Protein AF-A0A8J2LAX7-F1 (afdb_monomer)

InterPro domains:
  IPR019564 Mitochondrial outer membrane transport complex Sam37/metaxin, N-terminal domain [PF10568] (3-76)

Organism: NCBI:txid39272

Secondary structure (DSSP, 8-state):
-----------GGGSTTS-SS-EEETTEEE-SHHHHHHHHHHTT--SGGG--HHHHHHHHHHHHHHHHHHHHHHH--

Radius of gyration: 14.76 Å; Cα contacts (8 Å, |Δi|>4): 36; chains: 1; bounding box: 35×17×41 Å

Mean predicted aligned error: 4.66 Å

pLDDT: mean 90.15, std 5.44, range [55.66, 95.31]

Structure (mmCIF, N/CA/C/O backbone):
data_AF-A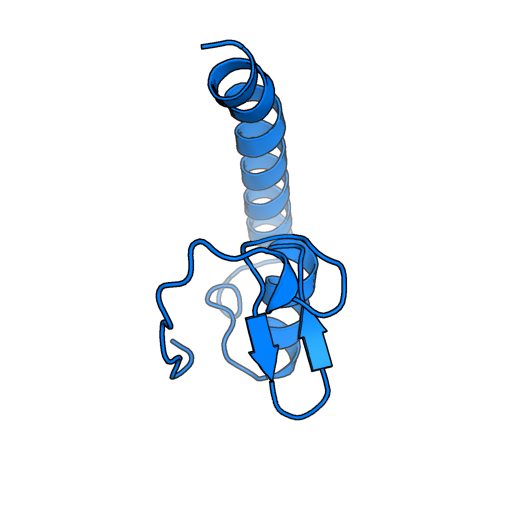0A8J2LAX7-F1
#
_entry.id   AF-A0A8J2LAX7-F1
#
loop_
_atom_site.group_PDB
_atom_site.id
_atom_site.type_symbol
_atom_site.label_atom_id
_atom_site.label_alt_id
_atom_site.label_comp_id
_atom_site.label_asym_id
_atom_site.label_entity_id
_atom_site.label_seq_id
_atom_site.pdbx_PDB_ins_code
_atom_site.Cartn_x
_atom_site.Cartn_y
_atom_site.Cartn_z
_atom_site.occupancy
_atom_site.B_iso_or_equiv
_atom_site.auth_seq_id
_atom_site.auth_comp_id
_atom_site.auth_asym_id
_atom_site.auth_atom_id
_atom_site.pdbx_PDB_model_num
ATOM 1 N N . GLY A 1 1 ? -12.552 -7.888 7.342 1.00 72.62 1 GLY A N 1
ATOM 2 C CA . GLY A 1 1 ? -11.837 -7.432 6.132 1.00 72.62 1 GLY A CA 1
ATOM 3 C C . GLY A 1 1 ? -12.828 -6.923 5.105 1.00 72.62 1 GLY A C 1
ATOM 4 O O . GLY A 1 1 ? -13.984 -7.333 5.152 1.00 72.62 1 GLY A O 1
ATOM 5 N N . ALA A 1 2 ? -12.406 -6.023 4.215 1.00 85.50 2 ALA A N 1
ATOM 6 C CA . ALA A 1 2 ? -13.269 -5.508 3.152 1.00 85.50 2 ALA A CA 1
ATOM 7 C C . ALA A 1 2 ? -13.475 -6.563 2.048 1.00 85.50 2 ALA A C 1
ATOM 9 O O . ALA A 1 2 ? -12.492 -7.171 1.618 1.00 85.50 2 ALA A O 1
ATOM 10 N N . PRO A 1 3 ? -14.706 -6.779 1.552 1.00 89.38 3 PRO A N 1
ATOM 11 C CA . PRO A 1 3 ? -14.924 -7.614 0.379 1.00 89.38 3 PRO A CA 1
ATOM 12 C C . PRO A 1 3 ? -14.323 -6.924 -0.852 1.00 89.38 3 PRO A C 1
ATOM 14 O O . PRO A 1 3 ? -14.758 -5.843 -1.248 1.00 89.38 3 PRO A O 1
ATOM 17 N N . ALA A 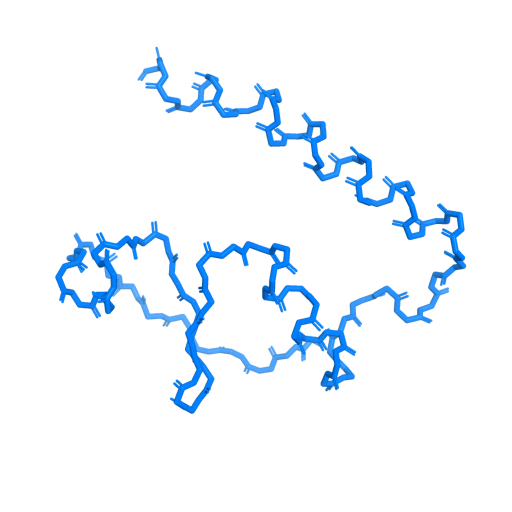1 4 ? -13.315 -7.545 -1.461 1.00 90.81 4 ALA A N 1
ATOM 18 C CA . ALA A 1 4 ? -12.627 -7.022 -2.635 1.00 90.81 4 ALA A CA 1
ATOM 19 C C . ALA A 1 4 ? -12.509 -8.097 -3.719 1.00 90.81 4 ALA A C 1
ATOM 21 O O . ALA A 1 4 ? -12.357 -9.282 -3.427 1.00 90.81 4 ALA A O 1
ATOM 22 N N . LYS A 1 5 ? -12.563 -7.668 -4.984 1.00 94.88 5 LYS A N 1
ATOM 23 C CA . LYS A 1 5 ? -12.302 -8.523 -6.144 1.00 94.88 5 LYS A CA 1
ATOM 24 C C . LYS A 1 5 ? -10.934 -8.177 -6.715 1.00 94.88 5 LYS A C 1
ATOM 26 O O . LYS A 1 5 ? -10.720 -7.040 -7.130 1.00 94.88 5 LYS A O 1
ATOM 31 N N . VAL A 1 6 ? -10.048 -9.164 -6.782 1.00 93.81 6 VAL A N 1
ATOM 32 C CA . VAL A 1 6 ? -8.771 -9.033 -7.488 1.00 93.81 6 VAL A CA 1
ATOM 33 C C . VAL A 1 6 ? -9.017 -9.251 -8.977 1.00 93.81 6 VAL A C 1
ATOM 35 O O . VAL A 1 6 ? -9.700 -10.195 -9.376 1.00 93.81 6 VAL A O 1
ATOM 38 N N . ILE A 1 7 ? -8.506 -8.338 -9.798 1.00 93.12 7 ILE A N 1
ATOM 39 C CA . ILE A 1 7 ? -8.522 -8.454 -11.254 1.00 93.12 7 ILE A CA 1
ATOM 40 C C . ILE A 1 7 ? -7.070 -8.434 -11.699 1.00 93.12 7 ILE A C 1
ATOM 42 O O . ILE A 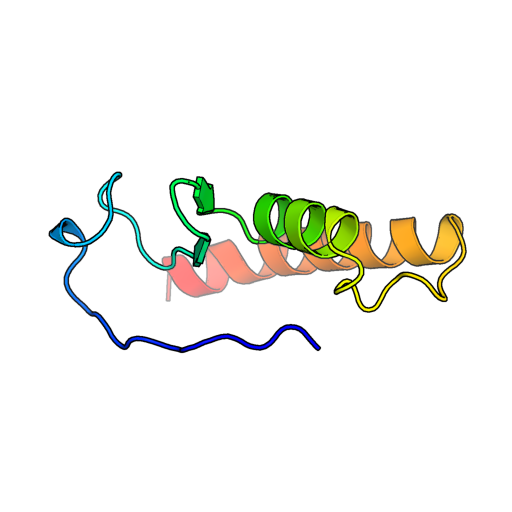1 7 ? -6.406 -7.403 -11.603 1.00 93.12 7 ILE A O 1
ATOM 46 N N . GLU A 1 8 ? -6.586 -9.573 -12.179 1.00 93.44 8 GLU A N 1
ATOM 47 C CA . GLU A 1 8 ? -5.243 -9.667 -12.735 1.00 93.44 8 GLU A CA 1
ATOM 48 C C . GLU A 1 8 ? -5.153 -8.849 -14.024 1.00 93.44 8 GLU A C 1
ATOM 50 O O . GLU A 1 8 ? -6.010 -8.915 -14.912 1.00 9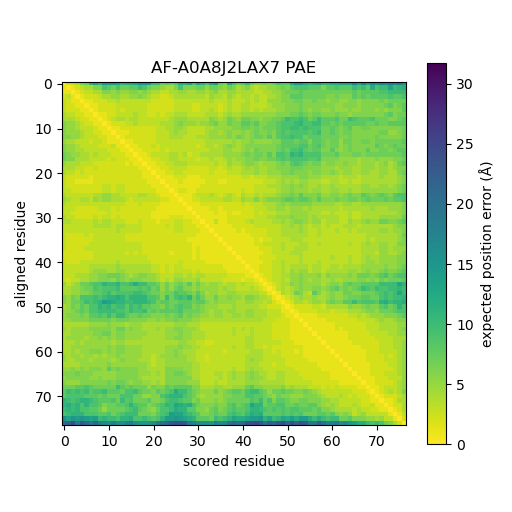3.44 8 GLU A O 1
ATOM 55 N N . CYS A 1 9 ? -4.117 -8.022 -14.108 1.00 90.12 9 CYS A N 1
ATOM 56 C CA . CYS A 1 9 ? -3.872 -7.161 -15.246 1.00 90.12 9 CYS A CA 1
ATOM 57 C C . CYS A 1 9 ? -2.376 -6.884 -15.359 1.00 90.12 9 CYS A C 1
ATOM 59 O O . CYS A 1 9 ? -1.735 -6.526 -14.378 1.00 90.12 9 CYS A O 1
ATOM 61 N N . ASN A 1 10 ? -1.849 -6.994 -16.573 1.00 91.25 10 ASN A N 1
ATOM 62 C CA . ASN A 1 10 ? -0.482 -6.622 -16.932 1.00 91.25 10 ASN A CA 1
ATOM 63 C C . ASN A 1 10 ? -0.436 -5.423 -17.896 1.00 91.25 10 ASN A C 1
ATOM 65 O O . ASN A 1 10 ? 0.625 -5.085 -18.404 1.00 91.25 10 ASN A O 1
ATOM 69 N N . ASN A 1 11 ? -1.589 -4.809 -18.184 1.00 92.50 11 ASN A N 1
ATOM 70 C CA . ASN A 1 11 ? -1.733 -3.705 -19.126 1.00 92.50 11 ASN A CA 1
ATOM 71 C C . ASN A 1 11 ? -1.966 -2.384 -18.361 1.00 92.50 11 ASN A C 1
ATOM 73 O O . ASN A 1 11 ? -3.087 -2.155 -17.884 1.00 92.50 11 ASN A O 1
ATOM 77 N N . PRO A 1 12 ? -0.961 -1.489 -18.287 1.00 92.62 12 PRO A N 1
ATOM 78 C CA . PRO A 1 12 ? -1.088 -0.218 -17.581 1.00 92.62 12 PRO A CA 1
ATOM 79 C C . PRO A 1 12 ? -2.095 0.753 -18.213 1.00 92.62 12 PRO A C 1
ATOM 81 O O . PRO A 1 12 ? -2.680 1.554 -17.494 1.00 92.62 12 PRO A O 1
ATOM 84 N N . TRP A 1 13 ? -2.409 0.645 -19.510 1.00 92.50 13 TRP A N 1
ATOM 85 C CA . TRP A 1 13 ? -3.427 1.482 -20.171 1.00 92.50 13 TRP A CA 1
ATOM 86 C C . TRP A 1 13 ? -4.859 1.205 -19.691 1.00 92.50 13 TRP A C 1
ATOM 88 O O . TRP A 1 13 ? -5.766 1.983 -19.976 1.00 92.50 13 TRP A O 1
ATOM 98 N N . LYS A 1 14 ? -5.086 0.114 -18.945 1.00 89.31 14 LYS A N 1
ATOM 99 C CA . LYS A 1 14 ? -6.363 -0.109 -18.244 1.00 89.31 14 LYS A CA 1
ATOM 100 C C . LYS A 1 14 ? -6.494 0.725 -16.966 1.00 89.31 14 LYS A C 1
ATOM 102 O O . LYS A 1 14 ? -7.590 0.809 -16.411 1.00 89.31 14 LYS A O 1
ATOM 107 N N . SER A 1 15 ? -5.396 1.304 -16.486 1.00 91.31 15 SER A N 1
ATOM 108 C CA . SER A 1 15 ? -5.382 2.214 -15.350 1.00 91.31 15 SER A CA 1
ATOM 109 C C . SER A 1 15 ? -5.663 3.654 -15.799 1.00 91.31 15 SER A C 1
ATOM 111 O O . SER A 1 15 ? -5.078 4.092 -16.790 1.00 91.31 15 SER A O 1
ATOM 113 N N . PRO A 1 16 ? -6.491 4.432 -15.075 1.00 90.75 16 PRO A N 1
ATOM 114 C CA . PRO A 1 16 ? -6.768 5.830 -15.416 1.00 90.75 16 PRO A CA 1
ATOM 115 C C . PRO A 1 16 ? -5.532 6.734 -15.495 1.00 90.75 16 PRO A C 1
ATOM 117 O O . PRO A 1 16 ? -5.558 7.726 -16.215 1.00 90.75 16 PRO A O 1
ATOM 120 N N . ASN A 1 17 ? -4.471 6.418 -14.748 1.00 92.31 17 ASN A N 1
ATOM 121 C CA . ASN A 1 17 ? -3.226 7.192 -14.721 1.00 92.31 17 ASN A CA 1
ATOM 122 C C . ASN A 1 17 ? -2.03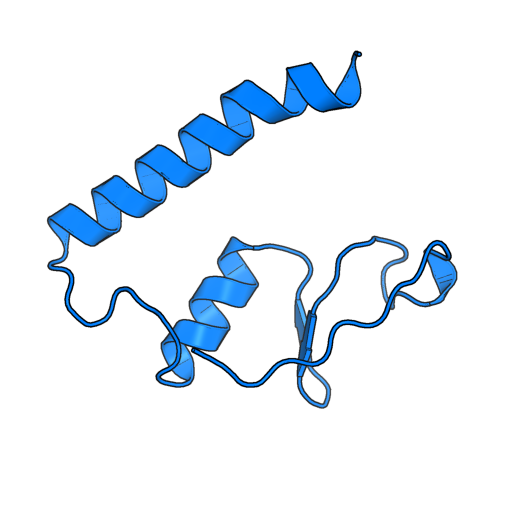4 6.434 -15.334 1.00 92.31 17 ASN A C 1
ATOM 124 O O . ASN A 1 17 ? -0.901 6.894 -15.221 1.00 92.31 17 ASN A O 1
ATOM 128 N N . GLY A 1 18 ? -2.263 5.265 -15.939 1.00 93.62 18 GLY A N 1
ATOM 129 C CA . GLY A 1 18 ? -1.194 4.458 -16.519 1.00 93.62 18 GLY A CA 1
ATOM 130 C C . GLY A 1 18 ? -0.314 3.706 -15.515 1.00 93.62 18 GLY A C 1
ATOM 131 O O . GLY A 1 18 ? 0.690 3.141 -15.939 1.00 93.62 18 GLY A O 1
ATOM 132 N N . SER A 1 19 ? -0.650 3.664 -14.218 1.00 91.56 19 SER A N 1
ATOM 133 C CA . SER A 1 19 ? 0.101 2.897 -13.214 1.00 91.56 19 SER A CA 1
ATOM 134 C C . SER A 1 19 ? -0.708 1.748 -12.608 1.00 91.56 19 SER A C 1
ATOM 136 O O . SER A 1 19 ? -1.927 1.825 -12.433 1.00 91.56 19 SER A O 1
ATOM 138 N N . LEU A 1 20 ? -0.014 0.652 -12.307 1.00 92.12 20 LEU A N 1
ATOM 139 C CA . LEU A 1 20 ? -0.519 -0.501 -11.562 1.00 92.12 20 LEU A CA 1
ATOM 140 C C . LEU A 1 20 ? 0.362 -0.698 -10.312 1.00 92.12 20 LEU A C 1
ATOM 142 O O . LEU A 1 20 ? 1.546 -0.365 -10.375 1.00 92.12 20 LEU A O 1
ATOM 146 N N . PRO A 1 21 ? -0.162 -1.279 -9.218 1.00 93.31 21 PRO A N 1
ATOM 147 C CA . PRO A 1 21 ? -1.564 -1.644 -8.994 1.00 93.31 21 PRO A CA 1
ATOM 148 C C . PRO A 1 21 ? -2.450 -0.426 -8.671 1.00 93.31 21 PRO A C 1
ATOM 150 O O . PRO A 1 21 ? -1.962 0.623 -8.261 1.00 93.31 21 PRO A O 1
ATOM 153 N N . PHE A 1 22 ? -3.771 -0.573 -8.821 1.00 94.94 22 PHE A N 1
ATOM 154 C CA . PHE A 1 22 ? -4.741 0.413 -8.330 1.00 94.94 22 PHE A CA 1
ATOM 155 C C . PHE A 1 22 ? -5.988 -0.253 -7.754 1.00 94.94 22 PHE A C 1
ATOM 157 O O . PHE A 1 22 ? -6.376 -1.349 -8.160 1.00 94.94 22 PHE A O 1
ATOM 164 N N . PHE A 1 23 ? -6.651 0.442 -6.832 1.00 94.62 23 PHE A N 1
ATOM 165 C CA . PHE A 1 23 ? -7.927 0.031 -6.259 1.00 94.62 23 PHE A CA 1
ATOM 166 C C . PHE A 1 23 ? -9.053 0.935 -6.757 1.00 94.62 23 PHE A C 1
ATOM 168 O O . PHE A 1 23 ? -8.927 2.161 -6.759 1.00 94.62 23 PHE A O 1
ATOM 175 N N . LYS A 1 24 ? -10.176 0.338 -7.164 1.00 94.00 24 LYS A N 1
ATOM 176 C CA . LYS A 1 24 ? -11.363 1.059 -7.638 1.00 94.00 24 LYS A CA 1
ATOM 177 C C . LYS A 1 24 ? -12.537 0.837 -6.694 1.00 94.00 24 LYS A C 1
ATOM 179 O O . LYS A 1 24 ? -12.954 -0.298 -6.483 1.00 94.00 24 LYS A O 1
ATOM 184 N N . HIS A 1 25 ? -13.140 1.927 -6.229 1.00 93.75 25 HIS A N 1
ATOM 185 C CA . HIS A 1 25 ? -14.400 1.906 -5.487 1.00 93.75 25 HIS A CA 1
ATOM 186 C C . HIS A 1 25 ? -15.393 2.894 -6.108 1.00 93.75 25 HIS A C 1
ATOM 188 O O . HIS A 1 25 ? -15.281 4.111 -5.947 1.00 93.75 25 HIS A O 1
ATOM 194 N N . GLY A 1 26 ? -16.359 2.373 -6.869 1.00 92.19 26 GLY A N 1
ATOM 195 C CA . GLY A 1 26 ? -17.293 3.196 -7.638 1.00 92.19 26 GLY A CA 1
ATOM 196 C C . GLY A 1 26 ? -16.558 4.081 -8.652 1.00 92.19 26 GLY A C 1
ATOM 197 O O . GLY A 1 26 ? -15.970 3.574 -9.609 1.00 92.19 26 GLY A O 1
ATOM 198 N N . LYS A 1 27 ? -16.599 5.402 -8.431 1.00 92.44 27 LYS A N 1
ATOM 199 C CA . LYS A 1 27 ? -15.903 6.420 -9.243 1.00 92.44 27 LYS A CA 1
ATOM 200 C C . LYS A 1 27 ? -14.534 6.834 -8.679 1.00 92.44 27 LYS A C 1
ATOM 202 O O . LYS A 1 27 ? -13.852 7.633 -9.309 1.00 92.44 27 LYS A O 1
ATOM 207 N N . LYS A 1 28 ? -14.147 6.334 -7.499 1.00 94.12 28 LYS A N 1
ATOM 208 C CA . LYS A 1 28 ? -12.866 6.648 -6.851 1.00 94.12 28 LYS A CA 1
ATOM 209 C C . LYS A 1 28 ? -11.797 5.636 -7.256 1.00 94.12 28 LYS A C 1
ATOM 211 O O . LYS A 1 28 ? -12.086 4.440 -7.351 1.00 94.12 28 LYS A O 1
ATOM 216 N N . PHE A 1 29 ? -10.575 6.124 -7.438 1.00 94.81 29 PHE A N 1
ATOM 217 C CA . PHE A 1 29 ? -9.390 5.334 -7.754 1.00 94.81 29 PHE A CA 1
ATOM 218 C C . PHE A 1 29 ? -8.286 5.665 -6.751 1.00 94.81 29 PHE A C 1
ATOM 220 O O . PHE A 1 29 ? -8.105 6.832 -6.414 1.00 94.81 29 PHE A O 1
ATOM 227 N N . PHE A 1 30 ? -7.571 4.646 -6.285 1.00 95.31 30 PHE A N 1
ATOM 228 C CA . PHE A 1 30 ? -6.489 4.774 -5.311 1.00 95.31 30 PHE A CA 1
ATOM 229 C C . PHE A 1 30 ? -5.249 4.062 -5.841 1.00 95.31 30 PHE A C 1
ATOM 231 O O . PHE A 1 30 ? -5.342 2.915 -6.278 1.00 95.31 30 PHE A O 1
ATOM 238 N N . PHE A 1 31 ? -4.109 4.745 -5.788 1.00 94.00 31 PHE A N 1
ATOM 239 C CA . PHE A 1 31 ? -2.823 4.261 -6.309 1.00 94.00 31 PHE A CA 1
ATOM 240 C C . PHE A 1 31 ? -1.761 4.104 -5.216 1.00 94.00 31 PHE A C 1
ATOM 242 O O . PHE A 1 31 ? -0.733 3.480 -5.444 1.00 94.00 31 PHE A O 1
ATOM 249 N N . SER A 1 32 ? -2.022 4.654 -4.029 1.00 91.06 32 SER A N 1
ATOM 250 C CA . SER A 1 32 ? -1.178 4.527 -2.846 1.00 91.06 32 SER A CA 1
ATOM 251 C C . SER A 1 32 ? -1.844 3.604 -1.830 1.00 91.06 32 SER A C 1
ATOM 253 O O . SER A 1 32 ? -3.055 3.696 -1.595 1.00 91.06 32 SER A O 1
ATOM 255 N N . ALA A 1 33 ? -1.047 2.737 -1.205 1.00 89.00 33 ALA A N 1
ATOM 256 C CA . ALA A 1 33 ? -1.500 1.900 -0.099 1.00 89.00 33 ALA A CA 1
ATOM 257 C C . ALA A 1 33 ? -1.987 2.751 1.085 1.00 89.00 33 ALA A C 1
ATOM 259 O O . ALA A 1 33 ? -3.001 2.417 1.693 1.00 89.00 33 ALA A O 1
ATOM 260 N N . THR A 1 34 ? -1.341 3.891 1.346 1.00 89.44 34 THR A N 1
ATOM 261 C CA . THR A 1 34 ? -1.710 4.826 2.419 1.00 89.44 34 THR A CA 1
ATOM 262 C C . THR A 1 34 ? -3.082 5.453 2.172 1.00 89.44 34 THR A C 1
ATOM 264 O O . THR A 1 34 ? -3.947 5.425 3.048 1.00 89.44 34 THR A O 1
ATOM 267 N N . ASP A 1 35 ? -3.335 5.955 0.959 1.00 91.62 35 ASP A N 1
ATOM 268 C CA . ASP A 1 35 ? -4.631 6.555 0.608 1.00 91.62 35 ASP A CA 1
ATOM 269 C C . ASP A 1 35 ? -5.760 5.521 0.630 1.00 91.62 35 ASP A C 1
ATOM 271 O O . ASP A 1 35 ? -6.864 5.795 1.110 1.00 91.62 35 ASP A O 1
ATOM 275 N N . LEU A 1 36 ? -5.478 4.310 0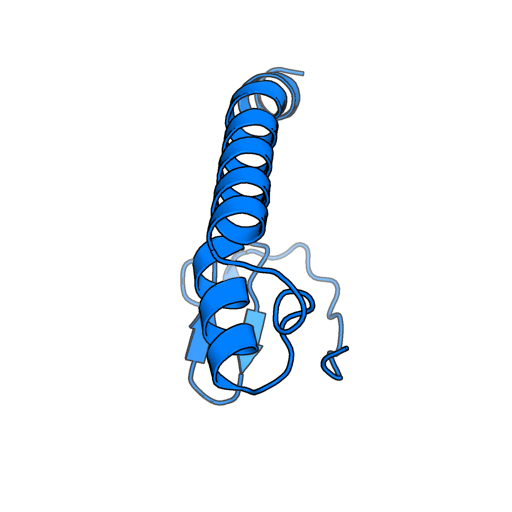.139 1.00 92.62 36 LEU A N 1
ATOM 276 C CA . LEU A 1 36 ? -6.403 3.186 0.218 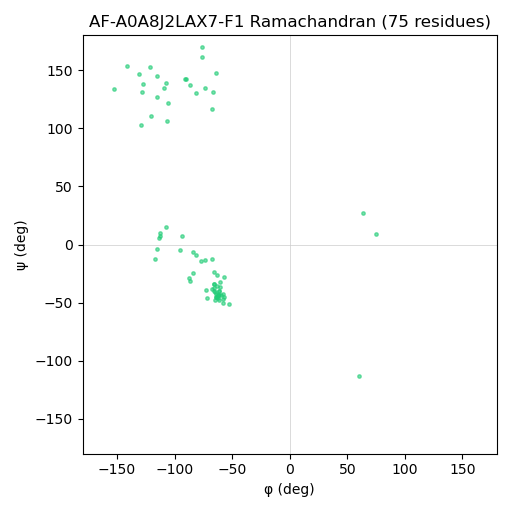1.00 92.62 36 LEU A CA 1
ATOM 277 C C . LEU A 1 36 ? -6.694 2.812 1.677 1.00 92.62 36 LEU A C 1
ATOM 279 O O . LEU A 1 36 ? -7.859 2.642 2.035 1.00 92.62 36 LEU A O 1
ATOM 283 N N . GLY A 1 37 ? -5.663 2.715 2.518 1.00 90.50 37 GLY A N 1
ATOM 284 C CA . GLY A 1 37 ? -5.782 2.417 3.944 1.00 90.50 37 GLY A CA 1
ATOM 285 C C . GLY A 1 37 ? -6.658 3.438 4.666 1.00 90.50 37 GLY A C 1
ATOM 286 O O . GLY A 1 37 ? -7.608 3.061 5.352 1.00 90.50 37 GLY A O 1
ATOM 287 N N . ASN A 1 38 ? -6.430 4.729 4.416 1.00 90.25 38 ASN A N 1
ATOM 288 C CA . ASN A 1 38 ? -7.250 5.820 4.945 1.00 90.25 38 ASN A CA 1
ATOM 289 C C . ASN A 1 38 ? -8.708 5.734 4.471 1.00 90.25 38 ASN A C 1
ATOM 291 O O . ASN A 1 38 ? -9.635 5.889 5.270 1.00 90.25 38 ASN A O 1
ATOM 295 N N . HIS A 1 39 ? -8.940 5.437 3.188 1.00 92.94 39 HIS A N 1
ATOM 296 C CA . HIS A 1 39 ? -10.293 5.247 2.657 1.00 92.94 39 HIS A CA 1
ATOM 297 C C . HIS A 1 39 ? -10.998 4.048 3.306 1.00 92.94 39 HIS A C 1
ATOM 299 O O . HIS A 1 39 ? -12.146 4.170 3.725 1.00 92.94 39 HIS A O 1
ATOM 305 N N . LEU A 1 40 ? -10.322 2.906 3.454 1.00 92.00 40 LEU A N 1
ATOM 306 C CA . LEU A 1 40 ? -10.878 1.731 4.134 1.00 92.00 40 LEU A CA 1
ATOM 307 C C . LEU A 1 40 ? -11.123 1.998 5.626 1.00 92.00 40 LEU A C 1
ATOM 309 O O . LEU A 1 40 ? -12.129 1.536 6.172 1.00 92.00 40 LEU A O 1
ATOM 313 N N . ARG A 1 41 ? -10.278 2.815 6.268 1.00 89.69 41 ARG A N 1
ATOM 314 C CA . ARG A 1 41 ? -10.482 3.299 7.640 1.00 89.69 41 ARG A CA 1
ATOM 315 C C . ARG A 1 41 ? -11.708 4.209 7.768 1.00 89.69 41 ARG A C 1
ATOM 317 O O . ARG A 1 41 ? -12.410 4.162 8.774 1.00 89.69 41 ARG A O 1
ATOM 324 N N . ALA A 1 42 ? -12.036 5.001 6.756 1.00 90.44 42 ALA A N 1
ATOM 325 C CA . ALA A 1 42 ? -13.277 5.775 6.750 1.00 90.44 42 ALA A CA 1
ATOM 326 C C . ALA A 1 42 ? -14.530 4.907 6.506 1.00 90.44 42 ALA A C 1
ATOM 328 O O . ALA A 1 42 ? -15.651 5.380 6.674 1.00 90.44 42 ALA A O 1
ATOM 329 N N . GLN A 1 43 ? -14.366 3.655 6.069 1.00 90.31 43 GLN A N 1
ATOM 330 C CA . GLN A 1 43 ? -15.458 2.732 5.733 1.00 90.31 43 GLN A CA 1
ATOM 331 C C . GLN A 1 43 ? -15.643 1.601 6.756 1.00 90.31 43 GLN A C 1
ATOM 333 O O . GLN A 1 43 ? -16.334 0.632 6.464 1.00 90.31 43 GLN A O 1
ATOM 338 N N . ASN A 1 44 ? -15.057 1.707 7.951 1.00 89.12 44 ASN A N 1
ATOM 339 C CA . ASN A 1 44 ? -15.134 0.665 8.987 1.00 89.12 44 ASN A CA 1
ATOM 340 C C . ASN A 1 44 ? -14.470 -0.670 8.585 1.00 89.12 44 ASN A C 1
ATOM 342 O O . ASN A 1 44 ? -14.831 -1.726 9.099 1.00 89.12 44 ASN A O 1
ATOM 346 N N . TYR A 1 45 ? -13.471 -0.623 7.691 1.00 89.88 45 TYR A N 1
ATOM 347 C CA . TYR A 1 45 ? -12.742 -1.802 7.205 1.00 89.88 45 TYR A CA 1
ATOM 348 C C . TYR A 1 45 ? -11.252 -1.859 7.568 1.00 89.88 45 TYR A C 1
ATOM 350 O O . TYR A 1 45 ? -10.609 -2.858 7.245 1.00 89.88 45 TYR A O 1
ATOM 358 N N . SER A 1 46 ? -10.692 -0.834 8.217 1.00 85.69 46 SER A N 1
ATOM 359 C CA . SER A 1 46 ? -9.319 -0.899 8.744 1.00 85.69 46 SER A CA 1
ATOM 360 C C . SER A 1 46 ? -9.195 -1.962 9.846 1.00 85.69 46 SER A C 1
ATOM 362 O O . SER A 1 46 ? -10.134 -2.223 10.593 1.00 85.69 46 SER A O 1
ATOM 364 N N . CYS A 1 47 ? -8.026 -2.589 9.951 1.00 82.38 47 CYS A N 1
ATOM 365 C CA . CYS A 1 47 ? -7.715 -3.511 11.045 1.00 82.38 47 CYS A CA 1
ATOM 366 C C . CYS A 1 47 ? -7.267 -2.773 12.320 1.00 82.38 47 CYS A C 1
ATOM 368 O O . CYS A 1 47 ? -7.182 -3.380 13.383 1.00 82.38 47 CYS A O 1
ATOM 370 N N . ASP A 1 48 ? -7.046 -1.461 12.231 1.00 83.31 48 ASP A N 1
ATOM 371 C CA . ASP A 1 48 ? -6.406 -0.653 13.270 1.00 83.31 48 ASP A CA 1
ATOM 372 C C . ASP A 1 48 ? -7.414 -0.001 14.231 1.00 83.31 48 ASP A C 1
ATOM 374 O O . ASP A 1 48 ? -7.037 0.832 15.050 1.00 83.31 48 ASP A O 1
ATOM 378 N N . TYR A 1 49 ? -8.713 -0.322 14.143 1.00 81.69 49 TYR A N 1
ATOM 379 C CA . TYR A 1 49 ? -9.724 0.256 15.049 1.00 81.69 49 TYR A CA 1
ATOM 380 C C . TYR A 1 49 ? -9.509 -0.117 16.515 1.00 81.69 49 TYR A C 1
ATOM 382 O O . TYR A 1 49 ? -9.956 0.614 17.393 1.00 81.69 49 TYR A O 1
ATOM 390 N N . GLY A 1 50 ? -8.866 -1.257 16.774 1.00 83.56 50 GLY A N 1
ATOM 391 C CA . GLY A 1 50 ? -8.535 -1.701 18.126 1.00 83.56 50 GLY A CA 1
ATOM 392 C C . GLY A 1 50 ? -7.241 -1.102 18.675 1.00 83.56 50 GLY A C 1
ATOM 393 O O . GLY A 1 50 ? -6.934 -1.342 19.838 1.00 83.56 50 GLY A O 1
ATOM 394 N N . LEU A 1 51 ? -6.488 -0.359 17.858 1.00 88.75 51 LEU A N 1
ATOM 395 C CA . LEU A 1 51 ? -5.181 0.164 18.233 1.00 88.75 51 LEU A CA 1
ATOM 396 C C . LEU A 1 51 ? -5.299 1.544 18.877 1.00 88.75 51 LEU A C 1
ATOM 398 O O . LEU A 1 51 ? -6.082 2.397 18.450 1.00 88.75 51 LEU A O 1
ATOM 402 N N . ASN A 1 52 ? -4.471 1.783 19.888 1.00 91.50 52 ASN A N 1
ATOM 403 C CA . ASN A 1 52 ? -4.309 3.112 20.457 1.00 91.50 52 ASN A CA 1
ATOM 404 C C . ASN A 1 52 ? -3.450 4.009 19.541 1.00 91.50 52 ASN A C 1
ATOM 406 O O . ASN A 1 52 ? -2.831 3.557 18.575 1.00 91.50 52 ASN A O 1
ATOM 410 N N . SER A 1 53 ? -3.401 5.311 19.836 1.00 90.56 53 SER A N 1
ATOM 411 C CA . SER A 1 53 ? -2.695 6.286 18.991 1.00 90.56 53 SER A CA 1
ATOM 412 C C . SER A 1 53 ? -1.199 6.004 18.842 1.00 90.56 53 SER A C 1
ATOM 414 O O . SER A 1 53 ? -0.631 6.300 17.794 1.00 90.56 53 SER A O 1
ATOM 416 N N . ARG A 1 54 ? -0.558 5.439 19.873 1.00 94.62 54 ARG A N 1
ATOM 417 C CA . ARG 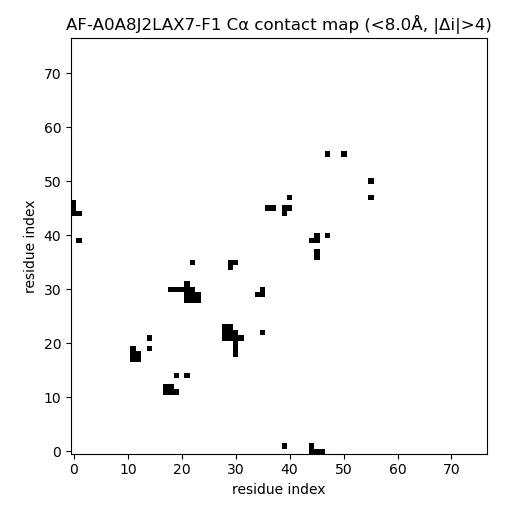A 1 54 ? 0.866 5.094 19.834 1.00 94.62 54 ARG A CA 1
ATOM 418 C C . ARG A 1 54 ? 1.102 3.896 18.921 1.00 94.62 54 ARG A C 1
ATOM 420 O O . ARG A 1 54 ? 1.959 3.962 18.055 1.00 94.62 54 ARG A O 1
ATOM 427 N N . GLU A 1 55 ? 0.285 2.859 19.059 1.00 93.69 55 GLU A N 1
ATOM 428 C CA . GLU A 1 55 ? 0.343 1.669 18.204 1.00 93.69 55 GLU A CA 1
ATOM 429 C C . GLU A 1 55 ? 0.077 2.013 16.733 1.00 93.69 55 GLU A C 1
ATOM 431 O O . GLU A 1 55 ? 0.775 1.525 15.851 1.00 93.69 55 GLU A O 1
ATOM 436 N N . CYS A 1 56 ? -0.880 2.905 16.452 1.00 89.81 56 CYS A N 1
ATOM 437 C CA . CYS A 1 56 ? -1.111 3.388 15.088 1.00 89.81 56 CYS A CA 1
ATOM 438 C C . CYS A 1 56 ? 0.116 4.123 14.522 1.00 89.81 56 CYS A C 1
ATOM 440 O O . CYS A 1 56 ? 0.441 3.956 13.348 1.00 89.81 56 CYS A O 1
ATOM 442 N N . ALA A 1 57 ? 0.794 4.935 15.340 1.00 92.06 57 ALA A N 1
ATOM 443 C CA . ALA A 1 57 ? 2.011 5.627 14.924 1.00 92.06 57 ALA A CA 1
ATOM 444 C C . ALA A 1 57 ? 3.147 4.637 14.628 1.00 92.06 57 ALA A C 1
ATOM 446 O O . ALA A 1 57 ? 3.831 4.788 13.617 1.00 92.06 57 ALA A O 1
ATOM 447 N N . ASP A 1 58 ? 3.294 3.597 15.453 1.00 94.81 58 ASP A N 1
ATOM 448 C CA . ASP A 1 58 ? 4.281 2.537 15.236 1.00 94.81 58 ASP A CA 1
ATOM 449 C C . ASP A 1 58 ? 4.002 1.781 13.923 1.00 94.81 58 ASP A C 1
ATOM 451 O O . ASP A 1 58 ? 4.921 1.575 13.132 1.00 94.81 58 ASP A O 1
ATOM 455 N N . VAL A 1 59 ? 2.740 1.435 13.628 1.00 92.00 59 VAL A N 1
ATOM 456 C CA . VAL A 1 59 ? 2.350 0.787 12.356 1.00 92.00 59 VAL A CA 1
ATOM 457 C C . VAL A 1 59 ? 2.753 1.634 11.146 1.00 92.00 59 VAL A C 1
ATOM 459 O O . VAL A 1 59 ? 3.327 1.105 10.194 1.00 92.00 59 VAL A O 1
ATOM 462 N N . ILE A 1 60 ? 2.496 2.945 11.186 1.00 90.56 60 ILE A N 1
ATOM 463 C CA . ILE A 1 60 ? 2.880 3.861 10.103 1.00 90.56 60 ILE A CA 1
ATOM 464 C C . ILE A 1 60 ? 4.406 3.927 9.973 1.00 90.56 60 ILE A C 1
ATOM 466 O O . ILE A 1 60 ? 4.925 3.821 8.865 1.00 90.56 60 ILE A O 1
ATOM 470 N N . ALA A 1 61 ? 5.132 4.044 11.088 1.00 93.88 61 ALA A N 1
ATOM 471 C CA . ALA A 1 61 ? 6.593 4.099 11.074 1.00 93.88 61 ALA A CA 1
ATOM 472 C C . ALA A 1 61 ? 7.210 2.833 10.455 1.00 93.88 61 ALA A C 1
ATOM 474 O O . ALA A 1 61 ? 8.114 2.927 9.625 1.00 93.88 61 ALA A O 1
ATOM 475 N N . TYR A 1 62 ? 6.691 1.652 10.802 1.00 93.75 62 TYR A N 1
ATOM 476 C CA . TYR A 1 62 ? 7.141 0.396 10.203 1.00 93.75 62 TYR A CA 1
ATOM 477 C C . TYR A 1 62 ? 6.776 0.283 8.722 1.00 93.75 62 TYR A C 1
ATOM 479 O O . TYR A 1 62 ? 7.587 -0.219 7.945 1.00 93.75 62 TYR A O 1
ATOM 487 N N . GLN A 1 63 ? 5.594 0.751 8.313 1.00 91.38 63 GLN A N 1
ATOM 488 C CA . GLN A 1 63 ? 5.208 0.774 6.903 1.00 91.38 63 GLN A CA 1
ATOM 489 C C . GLN A 1 63 ? 6.208 1.589 6.073 1.00 91.38 63 GLN A C 1
ATOM 491 O O . GLN A 1 63 ? 6.706 1.095 5.062 1.00 91.38 63 GLN A O 1
ATOM 496 N N . GLU A 1 64 ? 6.526 2.808 6.514 1.00 91.94 64 GLU A N 1
ATOM 497 C CA . GLU A 1 64 ? 7.474 3.683 5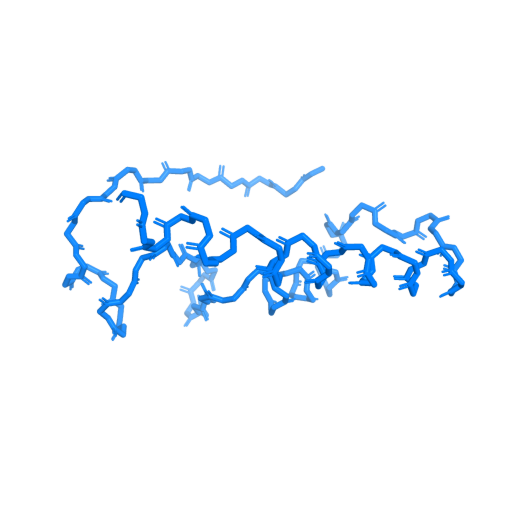.816 1.00 91.94 64 GLU A CA 1
ATOM 498 C C . GLU A 1 64 ? 8.883 3.081 5.792 1.00 91.94 64 GLU A C 1
ATOM 500 O O . GLU A 1 64 ? 9.512 3.041 4.737 1.00 91.94 64 GLU A O 1
ATOM 505 N N . TYR A 1 65 ? 9.342 2.508 6.909 1.00 94.19 65 TYR A N 1
ATOM 506 C CA . TYR A 1 65 ? 10.635 1.823 6.974 1.00 94.19 65 TYR A CA 1
ATOM 507 C C . TYR A 1 65 ? 10.744 0.670 5.965 1.00 94.19 65 TYR A C 1
ATOM 509 O O . TYR A 1 65 ? 11.763 0.521 5.291 1.00 94.19 65 TYR A O 1
ATOM 517 N N . ILE A 1 66 ? 9.687 -0.140 5.823 1.00 91.25 66 ILE A N 1
ATOM 518 C CA . ILE A 1 66 ? 9.651 -1.238 4.848 1.00 91.25 66 ILE A CA 1
ATOM 519 C C . ILE A 1 66 ? 9.713 -0.691 3.422 1.00 91.25 66 ILE A C 1
ATOM 521 O O . ILE A 1 66 ? 10.469 -1.218 2.607 1.00 91.25 66 ILE A O 1
ATOM 525 N N . ILE A 1 67 ? 8.942 0.354 3.113 1.00 89.56 67 ILE A N 1
ATOM 526 C CA . ILE A 1 67 ? 8.943 0.972 1.783 1.00 89.56 67 ILE A CA 1
ATOM 527 C C . ILE A 1 67 ? 10.338 1.515 1.465 1.00 89.56 67 ILE A C 1
ATOM 529 O O . ILE A 1 67 ? 10.874 1.213 0.400 1.00 89.56 67 ILE A O 1
ATOM 533 N N . GLU A 1 68 ? 10.954 2.252 2.385 1.00 91.25 68 GLU A N 1
ATOM 534 C CA . GLU A 1 68 ? 12.286 2.831 2.204 1.00 91.25 68 GLU A CA 1
ATOM 535 C C . GLU A 1 68 ? 13.361 1.753 2.006 1.00 91.25 68 GLU A C 1
ATOM 537 O O . GLU A 1 68 ? 14.182 1.860 1.094 1.00 91.25 68 GLU A O 1
ATOM 542 N N . ALA A 1 69 ? 13.325 0.677 2.798 1.00 91.00 69 ALA A N 1
ATOM 543 C CA . ALA A 1 69 ? 14.296 -0.409 2.705 1.00 91.00 69 ALA A CA 1
ATOM 544 C C . ALA A 1 69 ? 14.102 -1.288 1.455 1.00 91.00 69 ALA A C 1
ATOM 546 O O . ALA A 1 69 ? 15.079 -1.718 0.839 1.00 91.00 69 ALA A O 1
ATOM 547 N N . MET A 1 70 ? 12.854 -1.578 1.068 1.00 87.44 70 MET A N 1
ATOM 548 C CA . MET A 1 70 ? 12.554 -2.509 -0.027 1.00 87.44 70 MET A CA 1
ATOM 549 C C . MET A 1 70 ? 12.535 -1.858 -1.407 1.00 87.44 70 MET A C 1
ATOM 551 O O . MET A 1 70 ? 12.874 -2.525 -2.382 1.00 87.44 70 MET A O 1
ATOM 555 N N . THR A 1 71 ? 12.158 -0.583 -1.523 1.00 87.62 71 THR A N 1
ATOM 556 C CA . THR A 1 71 ? 12.082 0.105 -2.824 1.00 87.62 71 THR A CA 1
ATOM 557 C C . THR A 1 71 ? 13.382 0.008 -3.635 1.00 87.62 71 THR A C 1
ATOM 559 O O . THR A 1 71 ? 13.309 -0.437 -4.784 1.00 87.62 71 THR A O 1
ATOM 562 N N . PRO A 1 72 ? 14.573 0.338 -3.091 1.00 88.69 72 PRO A N 1
ATOM 563 C CA . PRO A 1 72 ? 15.813 0.204 -3.852 1.00 88.69 72 PRO A CA 1
ATOM 564 C C . PRO A 1 72 ? 16.128 -1.262 -4.177 1.00 88.69 72 PRO A C 1
ATOM 566 O O . PRO A 1 72 ? 16.574 -1.560 -5.282 1.00 88.69 72 PRO A O 1
ATOM 569 N N . ALA A 1 73 ? 15.843 -2.192 -3.262 1.00 88.69 73 ALA A N 1
ATOM 570 C CA . ALA A 1 73 ? 16.064 -3.612 -3.509 1.00 88.69 73 ALA A CA 1
ATOM 571 C C . ALA A 1 73 ? 15.192 -4.147 -4.658 1.00 88.69 73 ALA A C 1
ATOM 573 O O . ALA A 1 73 ? 15.649 -4.977 -5.422 1.00 88.69 73 ALA A O 1
ATOM 574 N N . LEU A 1 74 ? 13.957 -3.674 -4.829 1.00 86.44 74 LEU A N 1
ATOM 575 C CA . LEU A 1 74 ? 13.075 -4.161 -5.897 1.00 86.44 74 LEU A CA 1
ATOM 576 C C . LEU A 1 74 ? 13.304 -3.477 -7.252 1.00 86.44 74 LEU A C 1
ATOM 578 O O . LEU A 1 74 ? 12.964 -4.053 -8.280 1.00 86.44 74 LEU A O 1
ATOM 582 N N . GLN A 1 75 ? 13.835 -2.252 -7.269 1.00 85.75 75 GLN A N 1
ATOM 583 C CA . GLN A 1 75 ? 14.051 -1.491 -8.507 1.00 85.75 75 GLN A CA 1
ATOM 584 C C . GLN A 1 75 ? 15.395 -1.776 -9.183 1.00 85.75 75 GLN A C 1
ATOM 586 O O . GLN A 1 75 ? 15.495 -1.626 -10.399 1.00 85.75 75 GLN A O 1
ATOM 591 N N . TYR A 1 76 ? 16.418 -2.144 -8.408 1.00 82.38 76 TYR A N 1
ATOM 592 C CA . TYR A 1 76 ? 17.792 -2.308 -8.897 1.00 82.38 76 TYR A CA 1
ATOM 593 C C . TYR A 1 76 ? 18.289 -3.765 -8.883 1.00 82.38 76 TYR A C 1
ATOM 595 O O . TYR A 1 76 ? 19.483 -3.988 -9.090 1.00 82.38 76 TYR A O 1
ATOM 603 N N . PHE A 1 77 ? 17.401 -4.735 -8.636 1.00 55.66 77 PHE A N 1
ATOM 604 C CA . PHE A 1 77 ? 17.679 -6.169 -8.794 1.00 55.66 77 PHE A CA 1
ATOM 605 C C . PHE A 1 77 ? 17.443 -6.661 -10.225 1.00 55.66 77 PHE A C 1
ATOM 607 O O . PHE A 1 77 ? 16.532 -6.130 -10.899 1.00 55.66 77 PHE A O 1
#

Sequence (77 aa):
GAPAKVIECNNPWKSPNGSLPFFKHGKKFFFSATDLGNHLRAQNYSCDYGLNSRECADVIAYQEYIIEAMTPALQYF

Nearest PDB structures (foldseek):
  4iel-assembly2_B-3  TM=5.056E-01  e=4.973E-01  Burkholderia ambifaria AMMD
  1jlv-assembly1_A  TM=5.541E-01  e=1.720E+00  Anopheles cracens
  1v2a-assembly1_B  TM=5.262E-01  e=3.673E+00  Anopheles dirus
  4hoj-assembly1_A-2  TM=5.151E-01  e=7.320E+00  Neisseria gonorrhoeae

Solvent-accessible surface area (backbone atoms only — not comparable to full-atom values): 4977 Å² total; per-residue (Å²): 124,70,94,78,84,88,76,93,77,91,59,36,83,79,30,98,82,52,55,76,71,68,49,76,58,92,92,46,76,34,74,46,71,66,61,42,47,53,52,33,47,76,65,80,40,47,86,60,81,86,49,54,76,65,56,51,50,51,53,50,53,51,51,51,52,50,50,66,64,43,50,60,58,69,71,75,105

Foldseek 3Di:
DDDDDDDDDPFLVVPPVSDDDWDDDPPDIGDDPVVVLVVCVVVVNHPCPPPDPVVVVVVVVVVVVCCVVCVCVVPVD